Protein AF-A0A6B3C8G7-F1 (afdb_monomer)

Foldseek 3Di:
DDDDDPDDDDPDCVLLVVLLCLCVLVVHPADSVDQSLRSLVSLCVVLVFDHDDPAQADDRGGDPRSVVRSVVSSLVVLVVVVQVDDPPPVSCQVSQCPDPPDHDQPDLQSVQQVLCVQLVHDGDDQDPPRHDDLVSLVSSCVRQPVVLVVDDDDSLRSVCVVCVSVVHDDDPVVD

Secondary structure (DSSP, 8-state):
---S------TTHHHHHHHHHHHHHHT----TTS-HHHHHHHHHHHHT----BTTTEETTEE-HHHHHHHHHHHHHHHHHHHHH--TT-THHHHHHHHSSS----SSHHHHHHHHHHHHTSPPP--BTTTBPPHHHHHHHHHHH-GGGGSS---HHHHHHHHHHHTT-PPPGGG-

Sequence (175 aa):
MYALSRSQDPGTRGPKRALVALAAGLGLDVDLVEVNAVLGERIADELGVRWREGREYVGLQVTLTGMNNLLWGATRNLDRLSRERRLDDQPAAEVLLAFPGFRPARSKQDTVNRMCDLAGVPHDTLGPGGKEHTWTLKDLARRFAPRVLETRLTKPEMAAALCDEFGVPWLASAG

Mean predicted aligned error: 13.9 Å

Radius of gyration: 21.27 Å; Cα contacts (8 Å, |Δi|>4): 153; chains: 1; bounding box: 47×36×51 Å

pLDDT: mean 76.4, std 16.76, range [29.55, 95.31]

Organism: NCBI:txid2706042

Solvent-accessible surface area (backbone atoms only — not comparable to full-atom values): 10675 Å² total; per-residue (Å²): 138,92,87,85,77,98,65,86,84,72,78,87,53,63,64,51,53,50,53,48,50,49,36,60,64,69,67,55,96,64,70,78,86,52,56,46,32,60,38,50,42,53,53,21,58,78,46,74,39,93,74,44,81,83,56,26,20,54,87,64,40,63,32,72,60,25,54,52,48,48,52,50,24,50,52,52,50,48,54,50,47,61,71,73,53,66,95,80,58,67,82,52,54,66,46,32,61,75,40,95,83,53,64,82,60,92,42,76,60,50,41,45,34,52,45,19,56,73,36,71,47,78,73,65,74,62,42,87,93,72,38,77,57,68,58,60,58,49,43,35,27,64,67,78,39,51,72,69,69,79,50,97,62,55,72,69,56,45,52,43,53,50,24,59,77,69,76,40,88,72,59,85,84,78,114

Structure (mmCIF, N/CA/C/O backbone):
data_AF-A0A6B3C8G7-F1
#
_entry.id   AF-A0A6B3C8G7-F1
#
loop_
_atom_site.group_PDB
_atom_site.id
_atom_site.type_symbol
_atom_site.label_atom_id
_atom_site.label_alt_id
_atom_site.label_comp_id
_atom_site.label_asym_id
_atom_site.label_entity_id
_atom_site.label_seq_id
_atom_site.pdbx_PDB_ins_code
_atom_site.Cartn_x
_atom_site.Cartn_y
_atom_site.Cartn_z
_atom_site.occupancy
_atom_site.B_iso_or_equiv
_atom_site.auth_seq_id
_atom_site.auth_comp_id
_atom_site.auth_asym_id
_atom_site.auth_atom_id
_atom_site.pdbx_PDB_model_num
ATOM 1 N N . MET A 1 1 ? 10.821 15.554 15.304 1.00 29.55 1 MET A N 1
ATOM 2 C CA . MET A 1 1 ? 10.488 16.731 14.474 1.00 29.55 1 MET A CA 1
ATOM 3 C C . MET A 1 1 ? 9.098 16.485 13.904 1.00 29.55 1 MET A C 1
ATOM 5 O O . MET A 1 1 ? 8.912 15.512 13.189 1.00 29.55 1 MET A O 1
ATOM 9 N N . TYR A 1 2 ? 8.118 17.248 14.385 1.00 37.38 2 TYR A N 1
ATOM 10 C CA . TYR A 1 2 ? 6.680 17.034 14.200 1.00 37.38 2 TYR A CA 1
ATOM 11 C C . TYR A 1 2 ? 6.188 17.591 12.861 1.00 37.38 2 TYR A C 1
ATOM 13 O O . TYR A 1 2 ? 6.423 18.764 12.591 1.00 37.38 2 TYR A O 1
ATOM 21 N N . ALA A 1 3 ? 5.423 16.808 12.099 1.00 37.19 3 ALA A N 1
ATOM 22 C CA . ALA A 1 3 ? 4.443 17.330 11.146 1.00 37.19 3 ALA A CA 1
ATOM 23 C C . ALA A 1 3 ? 3.462 16.218 10.760 1.00 37.19 3 ALA A C 1
ATOM 25 O O . ALA A 1 3 ? 3.736 15.466 9.838 1.00 37.19 3 ALA A O 1
ATOM 26 N N . LEU A 1 4 ? 2.365 16.091 11.513 1.00 37.03 4 LEU A N 1
ATOM 27 C CA . LEU A 1 4 ? 1.021 15.713 11.056 1.00 37.03 4 LEU A CA 1
ATOM 28 C C . LEU A 1 4 ? 0.094 15.744 12.289 1.00 37.03 4 LEU A C 1
ATOM 30 O O . LEU A 1 4 ? 0.231 14.964 13.225 1.00 37.03 4 LEU A O 1
ATOM 34 N N . SER A 1 5 ? -0.843 16.690 12.266 1.00 40.22 5 SER A N 1
ATOM 35 C CA . SER A 1 5 ? -1.861 17.015 13.277 1.00 40.22 5 SER A CA 1
ATOM 36 C C . SER A 1 5 ? -1.460 18.026 14.370 1.00 40.22 5 SER A C 1
ATOM 38 O O . SER A 1 5 ? -1.059 17.711 15.484 1.00 40.22 5 SER A O 1
ATOM 40 N N . ARG A 1 6 ? -1.704 19.312 14.077 1.00 36.78 6 ARG A N 1
ATOM 41 C CA . ARG A 1 6 ? -2.276 20.205 15.094 1.00 36.78 6 ARG A CA 1
ATOM 42 C C . ARG A 1 6 ? -3.742 19.808 15.259 1.00 36.78 6 ARG A C 1
ATOM 44 O O . ARG A 1 6 ? -4.617 20.364 14.608 1.00 36.78 6 ARG A O 1
ATOM 51 N N . SER A 1 7 ? -3.992 18.801 16.078 1.00 40.88 7 SER A N 1
ATOM 52 C CA . SER A 1 7 ? -5.326 18.465 16.559 1.00 40.88 7 SER A CA 1
ATOM 53 C C . SER A 1 7 ? -5.263 18.598 18.070 1.00 40.88 7 SER A C 1
ATOM 55 O O . SER A 1 7 ? -4.765 17.697 18.737 1.00 40.88 7 SER A O 1
ATOM 57 N N . GLN A 1 8 ? -5.694 19.748 18.599 1.00 39.41 8 GLN A N 1
ATOM 58 C CA . GLN A 1 8 ? -5.957 19.866 20.032 1.00 39.41 8 GLN A CA 1
ATOM 59 C C . GLN A 1 8 ? -6.982 18.798 20.401 1.00 39.41 8 GLN A C 1
ATOM 61 O O . GLN A 1 8 ? -8.016 18.696 19.746 1.00 39.41 8 GLN A O 1
ATOM 66 N N . ASP A 1 9 ? -6.628 17.975 21.380 1.00 51.62 9 ASP A N 1
ATOM 67 C CA . ASP A 1 9 ? -7.362 16.800 21.829 1.00 51.62 9 ASP A CA 1
ATOM 68 C C . ASP A 1 9 ? -8.641 17.194 22.588 1.00 51.62 9 ASP A C 1
ATOM 70 O O . ASP A 1 9 ? -8.553 17.895 23.601 1.00 51.62 9 ASP A O 1
ATOM 74 N N . PRO A 1 10 ? -9.831 16.738 22.149 1.00 39.12 10 PRO A N 1
ATOM 75 C CA . PRO A 1 10 ? -11.020 16.731 22.975 1.00 39.12 10 PRO A CA 1
ATOM 76 C C . PRO A 1 10 ? -11.597 15.307 22.974 1.00 39.12 10 PRO A C 1
ATOM 78 O O . PRO A 1 10 ? -12.425 14.976 22.127 1.00 39.12 10 PRO A O 1
ATOM 81 N N . GLY A 1 11 ? -11.111 14.460 23.884 1.00 41.56 11 GLY A N 1
ATOM 82 C CA . GLY A 1 11 ? -11.775 13.273 24.440 1.00 41.56 11 GLY A CA 1
ATOM 83 C C . GLY A 1 11 ? -12.560 12.355 23.486 1.00 41.56 11 GLY A C 1
ATOM 84 O O . GLY A 1 11 ? -13.594 12.704 22.923 1.00 41.56 11 GLY A O 1
ATOM 85 N N . THR A 1 12 ? -12.166 11.082 23.408 1.00 45.47 12 THR A N 1
ATOM 86 C CA . THR A 1 12 ? -12.954 9.941 22.866 1.00 45.47 12 THR A CA 1
ATOM 87 C C . THR A 1 12 ? -13.396 9.978 21.390 1.00 45.47 12 THR A C 1
ATOM 89 O O . THR A 1 12 ? -13.819 8.947 20.870 1.00 45.47 12 THR A O 1
ATOM 92 N N . ARG A 1 13 ? -13.223 11.084 20.652 1.00 51.44 13 ARG A N 1
ATOM 93 C CA . ARG A 1 13 ? -13.527 11.167 19.204 1.00 51.44 13 ARG A CA 1
ATOM 94 C C . ARG A 1 13 ? -12.424 10.616 18.290 1.00 51.44 13 ARG A C 1
ATOM 96 O O . ARG A 1 13 ? -12.673 10.408 17.104 1.00 51.44 13 ARG A O 1
ATOM 103 N N . GLY A 1 14 ? -11.221 10.377 18.817 1.00 62.72 14 GLY A N 1
ATOM 104 C CA . GLY A 1 14 ? -10.064 9.885 18.055 1.00 62.72 14 GLY A CA 1
ATOM 105 C C . GLY A 1 14 ? -10.291 8.519 17.388 1.00 62.72 14 GLY A C 1
ATOM 106 O O . GLY A 1 14 ? -10.156 8.432 16.168 1.00 62.72 14 GLY A O 1
ATOM 107 N N . PRO A 1 15 ? -10.712 7.478 18.137 1.00 67.62 15 PRO A N 1
ATOM 108 C CA . PRO A 1 15 ? -10.923 6.142 17.578 1.00 67.62 15 PRO A CA 1
ATOM 109 C C . PRO A 1 15 ? -12.015 6.105 16.505 1.00 67.62 15 PRO A C 1
ATOM 111 O O . PRO A 1 15 ? -11.794 5.550 15.435 1.00 67.62 15 PRO A O 1
ATOM 114 N N . LYS A 1 16 ? -13.155 6.778 16.727 1.00 82.81 16 LYS A N 1
ATOM 115 C CA . LYS A 1 16 ? -14.240 6.845 15.734 1.00 82.81 16 LYS A CA 1
ATOM 116 C C . LYS A 1 16 ? -13.767 7.474 14.425 1.00 82.81 16 LYS A C 1
ATOM 118 O O . LYS A 1 16 ? -14.000 6.920 13.356 1.00 82.81 16 LYS A O 1
ATOM 123 N N . ARG A 1 17 ? -13.085 8.623 14.504 1.00 79.94 17 ARG A N 1
ATOM 124 C CA . ARG A 1 17 ? -12.547 9.315 13.321 1.00 79.94 17 ARG A CA 1
ATOM 125 C C . ARG A 1 17 ? -11.522 8.458 12.584 1.00 79.94 17 ARG A C 1
ATOM 127 O O . ARG A 1 17 ? -11.524 8.468 11.361 1.00 79.94 17 ARG A O 1
ATOM 134 N N . ALA A 1 18 ? -10.689 7.714 13.311 1.00 79.50 18 ALA A N 1
ATOM 135 C CA . ALA A 1 18 ? -9.723 6.797 12.717 1.00 79.50 18 ALA A CA 1
ATOM 136 C C . ALA A 1 18 ? -10.408 5.638 11.973 1.00 79.50 18 ALA A C 1
ATOM 138 O O . ALA A 1 18 ? -10.029 5.351 10.843 1.00 79.50 18 ALA A O 1
ATOM 139 N N . LEU A 1 19 ? -11.444 5.024 12.556 1.00 84.56 19 LEU A N 1
ATOM 140 C CA . LEU A 1 19 ? -12.216 3.958 11.903 1.00 84.56 19 LEU A CA 1
ATOM 141 C C . LEU A 1 19 ? -12.939 4.461 10.647 1.00 84.56 19 LEU A C 1
ATOM 143 O O . LEU A 1 19 ? -12.881 3.814 9.607 1.00 84.56 19 LEU A O 1
ATOM 147 N N . VAL A 1 20 ? -13.564 5.642 10.719 1.00 85.12 20 VAL A N 1
ATOM 148 C CA . VAL A 1 20 ? -14.227 6.273 9.565 1.00 85.12 20 VAL A CA 1
ATOM 149 C C . VAL A 1 20 ? -13.223 6.596 8.459 1.00 85.12 20 VAL A C 1
ATOM 151 O O . VAL A 1 20 ? -13.475 6.291 7.298 1.00 85.12 20 VAL A O 1
ATOM 154 N N . ALA A 1 21 ? -12.072 7.179 8.808 1.00 77.56 21 ALA A N 1
ATOM 155 C CA . ALA A 1 21 ? -11.022 7.487 7.841 1.00 77.56 21 ALA A CA 1
ATOM 156 C C . ALA A 1 21 ? -10.447 6.220 7.192 1.00 77.56 21 ALA A C 1
ATOM 158 O O . ALA A 1 21 ? -10.170 6.226 5.997 1.00 77.56 21 ALA A O 1
ATOM 159 N N . LEU A 1 22 ? -10.300 5.136 7.961 1.00 79.12 22 LEU A N 1
ATOM 160 C CA . LEU A 1 22 ? -9.845 3.847 7.449 1.00 79.12 22 LEU A CA 1
ATOM 161 C C . LEU A 1 22 ? -10.847 3.254 6.451 1.00 79.12 22 LEU A C 1
ATOM 163 O O . LEU A 1 22 ? -10.452 2.898 5.346 1.00 79.12 22 LEU A O 1
ATOM 167 N N . ALA A 1 23 ? -12.130 3.188 6.817 1.00 82.38 23 ALA A N 1
ATOM 168 C CA . ALA A 1 23 ? -13.183 2.662 5.949 1.00 82.38 23 ALA A CA 1
ATOM 169 C C . ALA A 1 23 ? -13.306 3.460 4.643 1.00 82.38 23 ALA A C 1
ATOM 171 O O . ALA A 1 23 ? -13.275 2.878 3.561 1.00 82.38 23 ALA A O 1
ATOM 172 N N . ALA A 1 24 ? -13.360 4.793 4.740 1.00 78.38 24 ALA A N 1
ATOM 173 C CA . ALA A 1 24 ? -13.440 5.670 3.575 1.00 78.38 24 ALA A CA 1
ATOM 174 C C . ALA A 1 24 ? -12.183 5.582 2.696 1.00 78.38 24 ALA A C 1
ATOM 176 O O . ALA A 1 24 ? -12.293 5.486 1.477 1.00 78.38 24 ALA A O 1
ATOM 177 N N . GLY A 1 25 ? -10.992 5.570 3.304 1.00 70.06 25 GLY A N 1
ATOM 178 C CA . GLY A 1 25 ? -9.725 5.469 2.579 1.00 70.06 25 GLY A CA 1
ATOM 179 C C . GLY A 1 25 ? -9.551 4.140 1.844 1.00 70.06 25 GLY A C 1
ATOM 180 O O . GLY A 1 25 ? -8.893 4.098 0.814 1.00 70.06 25 GLY A O 1
ATOM 181 N N . LEU A 1 26 ? -10.155 3.059 2.337 1.00 74.25 26 LEU A N 1
ATOM 182 C CA . LEU A 1 26 ? -10.146 1.754 1.673 1.00 74.25 26 LEU A CA 1
ATOM 183 C C . LEU A 1 26 ? -11.347 1.535 0.738 1.00 74.25 26 LEU A C 1
ATOM 185 O O . LEU A 1 26 ? -11.375 0.533 0.028 1.00 74.25 26 LEU A O 1
ATOM 189 N N . GLY A 1 27 ? -12.320 2.453 0.719 1.00 76.94 27 GLY A N 1
ATOM 190 C CA . GLY A 1 27 ? -13.553 2.315 -0.059 1.00 76.94 27 GLY A CA 1
ATOM 191 C C . GLY A 1 27 ? -14.438 1.151 0.398 1.00 76.94 27 GLY A C 1
ATOM 192 O O . GLY A 1 27 ? -15.061 0.511 -0.443 1.00 76.94 27 GLY A O 1
ATOM 193 N N . LEU A 1 28 ? -14.454 0.843 1.701 1.00 82.38 28 LEU A N 1
ATOM 194 C CA . LEU A 1 28 ? -15.269 -0.244 2.259 1.00 82.38 28 LEU A CA 1
ATOM 195 C C . LEU A 1 28 ? -16.746 0.160 2.326 1.00 82.38 28 LEU A C 1
ATOM 197 O O . LEU A 1 28 ? -17.061 1.282 2.730 1.00 82.38 28 LEU A O 1
ATOM 201 N N . ASP A 1 29 ? -17.640 -0.769 1.993 1.00 86.31 29 ASP A N 1
ATOM 202 C CA . ASP A 1 29 ? -19.091 -0.575 2.080 1.00 86.31 29 ASP A CA 1
ATOM 203 C C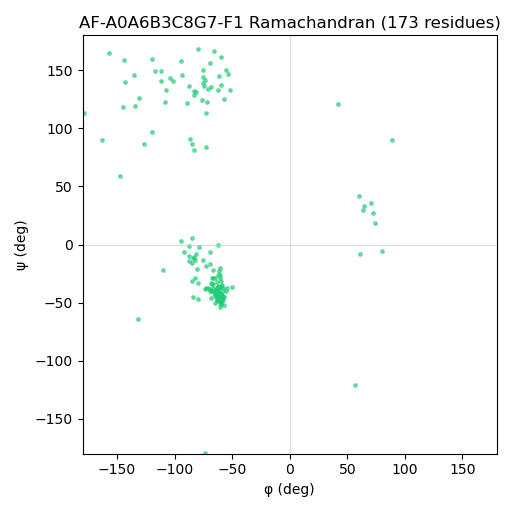 . ASP A 1 29 ? -19.586 -0.840 3.511 1.00 86.31 29 ASP A C 1
ATOM 205 O O . ASP A 1 29 ? -20.014 -1.938 3.862 1.00 86.31 29 ASP A O 1
ATOM 209 N N . VAL A 1 30 ? -19.442 0.159 4.386 1.00 87.56 30 VAL A N 1
ATOM 210 C CA . VAL A 1 30 ? -19.829 0.068 5.803 1.00 87.56 30 VAL A CA 1
ATOM 211 C C . VAL A 1 30 ? -20.587 1.314 6.255 1.00 87.56 30 VAL A C 1
ATOM 213 O O . VAL A 1 30 ? -20.275 2.434 5.844 1.00 87.56 30 VAL A O 1
ATOM 216 N N . ASP A 1 31 ? -21.549 1.143 7.165 1.00 89.00 31 ASP A N 1
ATOM 217 C CA . ASP A 1 31 ? -22.276 2.274 7.744 1.00 89.00 31 ASP A CA 1
ATOM 218 C C . ASP A 1 31 ? -21.394 3.062 8.732 1.00 89.00 31 ASP A C 1
ATOM 220 O O . ASP A 1 31 ? -21.015 2.601 9.814 1.00 89.00 31 ASP A O 1
ATOM 224 N N . LEU A 1 32 ? -21.067 4.299 8.354 1.00 85.62 32 LEU A N 1
ATOM 225 C CA . LEU A 1 32 ? -20.184 5.181 9.108 1.00 85.62 32 LEU A CA 1
ATOM 226 C C . LEU A 1 32 ? -20.846 5.797 10.347 1.00 85.62 32 LEU A C 1
ATOM 228 O O . LEU A 1 32 ? -20.114 6.334 11.189 1.00 85.62 32 LEU A O 1
ATOM 232 N N . VAL A 1 33 ? -22.173 5.729 10.513 1.00 86.69 33 VAL A N 1
ATOM 233 C CA . VAL A 1 33 ? -22.853 6.284 11.702 1.00 86.69 33 VAL A CA 1
ATOM 234 C C . VAL A 1 33 ? -22.844 5.341 12.906 1.00 86.69 33 VAL A C 1
ATOM 236 O O . VAL A 1 33 ? -23.103 5.783 14.024 1.00 86.69 33 VAL A O 1
ATOM 239 N N . GLU A 1 34 ? -22.450 4.084 12.705 1.00 86.69 34 GLU A N 1
ATOM 240 C CA . GLU A 1 34 ? -22.460 3.032 13.726 1.00 86.69 34 GLU A CA 1
ATOM 241 C C . GLU A 1 34 ? -21.589 3.327 14.958 1.00 86.69 34 GLU A C 1
ATOM 243 O O . GLU A 1 34 ? -20.665 4.139 14.938 1.00 86.69 34 GLU A O 1
ATOM 248 N N . VAL A 1 35 ? -21.814 2.634 16.069 1.00 88.44 35 VAL A N 1
ATOM 249 C CA . VAL A 1 35 ? -20.915 2.741 17.236 1.00 88.44 35 VAL A CA 1
ATOM 250 C C . VAL A 1 35 ? -19.545 2.111 16.945 1.00 88.44 35 VAL A C 1
ATOM 252 O O . VAL A 1 35 ? -19.427 1.245 16.084 1.00 88.44 35 VAL A O 1
ATOM 255 N N . ASN A 1 36 ? -18.481 2.521 17.651 1.00 85.50 36 ASN A N 1
ATOM 256 C CA . ASN A 1 36 ? -17.105 2.099 17.318 1.00 85.50 36 ASN A CA 1
ATOM 257 C C . ASN A 1 36 ? -16.918 0.577 17.273 1.00 85.50 36 ASN A C 1
ATOM 259 O O . ASN A 1 36 ? -16.195 0.095 16.409 1.00 85.50 36 ASN A O 1
ATOM 263 N N . ALA A 1 37 ? -17.538 -0.162 18.198 1.00 87.06 37 ALA A N 1
ATOM 264 C CA . ALA A 1 37 ? -17.449 -1.620 18.232 1.00 87.06 37 ALA A CA 1
ATOM 265 C C . ALA A 1 37 ? -18.060 -2.261 16.974 1.00 87.06 37 ALA A C 1
ATOM 267 O O . ALA A 1 37 ? -17.396 -3.077 16.341 1.00 87.06 37 ALA A O 1
ATOM 268 N N . VAL A 1 38 ? -19.260 -1.816 16.581 1.00 91.12 38 VAL A N 1
ATOM 269 C CA . VAL A 1 38 ? -19.976 -2.300 15.389 1.00 91.12 38 VAL A CA 1
ATOM 270 C C . VAL A 1 38 ? -19.254 -1.875 14.112 1.00 91.12 38 VAL A C 1
ATOM 272 O O . VAL A 1 38 ? -19.000 -2.704 13.247 1.00 91.12 38 VAL A O 1
ATOM 275 N N . LEU A 1 39 ? -18.833 -0.610 14.004 1.00 92.38 39 LEU A N 1
ATOM 276 C CA . LEU A 1 39 ? -18.037 -0.157 12.860 1.00 92.38 39 LEU A CA 1
ATOM 277 C C . LEU A 1 39 ? -16.718 -0.943 12.751 1.00 92.38 39 LEU A C 1
ATOM 279 O O . LEU A 1 39 ? -16.320 -1.328 11.658 1.00 92.38 39 LEU A O 1
ATOM 283 N N . GLY A 1 40 ? -16.044 -1.198 13.876 1.00 91.38 40 GLY A N 1
ATOM 284 C CA . GLY A 1 40 ? -14.824 -2.003 13.913 1.00 91.38 40 GLY A CA 1
ATOM 285 C C . GLY A 1 40 ? -15.051 -3.443 13.452 1.00 91.38 40 GLY A C 1
ATOM 286 O O . GLY A 1 40 ? -14.229 -3.965 12.707 1.00 91.38 40 GLY A O 1
ATOM 287 N N . GLU A 1 41 ? -16.175 -4.051 13.830 1.00 94.50 41 GLU A N 1
ATOM 288 C CA . GLU A 1 41 ? -16.576 -5.389 13.384 1.00 94.50 41 GLU A CA 1
ATOM 289 C C . GLU A 1 41 ? -16.816 -5.433 11.873 1.00 94.50 41 GLU A C 1
ATOM 291 O O . GLU A 1 41 ? -16.216 -6.255 11.188 1.00 94.50 41 GLU A O 1
ATOM 296 N N . ARG A 1 42 ? -17.586 -4.484 11.327 1.00 95.31 42 ARG A N 1
ATOM 297 C CA . ARG A 1 42 ? -17.836 -4.400 9.877 1.00 95.31 42 ARG A CA 1
ATOM 298 C C . ARG A 1 42 ? -16.552 -4.227 9.073 1.00 95.31 42 ARG A C 1
ATOM 300 O O . ARG A 1 42 ? -16.357 -4.896 8.066 1.00 95.31 42 ARG A O 1
ATOM 307 N N . ILE A 1 43 ? -15.646 -3.365 9.538 1.00 92.94 43 ILE A N 1
ATOM 308 C CA . ILE A 1 43 ? -14.330 -3.202 8.906 1.00 92.94 43 ILE A CA 1
ATOM 309 C C . ILE A 1 43 ? -13.523 -4.506 9.011 1.00 92.94 43 ILE A C 1
ATOM 311 O O . ILE A 1 43 ? -12.848 -4.885 8.058 1.00 92.94 43 ILE A O 1
ATOM 315 N N . ALA A 1 44 ? -13.563 -5.198 10.152 1.00 93.75 44 ALA A N 1
ATOM 316 C CA . ALA A 1 44 ? -12.843 -6.454 10.334 1.00 93.75 44 ALA A CA 1
ATOM 317 C C . ALA A 1 44 ? -13.339 -7.556 9.384 1.00 93.75 44 ALA A C 1
ATOM 319 O O . ALA A 1 44 ? -12.507 -8.265 8.810 1.00 93.75 44 ALA A O 1
ATOM 320 N N . ASP A 1 45 ? -14.654 -7.649 9.182 1.00 94.69 45 ASP A N 1
ATOM 321 C CA . ASP A 1 45 ? -15.286 -8.582 8.246 1.00 94.69 45 ASP A CA 1
ATOM 322 C C . ASP A 1 45 ? -14.820 -8.327 6.807 1.00 94.69 45 ASP A C 1
ATOM 324 O O . ASP A 1 45 ? -14.301 -9.239 6.160 1.00 94.69 45 ASP A O 1
ATOM 328 N N . GLU A 1 46 ? -14.886 -7.074 6.343 1.00 91.44 46 GLU A N 1
ATOM 329 C CA . GLU A 1 46 ? -14.408 -6.665 5.011 1.00 91.44 46 GLU A CA 1
ATOM 330 C C . GLU A 1 46 ? -12.905 -6.934 4.810 1.00 91.44 46 GLU A C 1
ATOM 332 O O . GLU A 1 46 ? -12.441 -7.317 3.732 1.00 91.44 46 GLU A O 1
ATOM 337 N N . LEU A 1 47 ? -12.103 -6.775 5.866 1.00 87.12 47 LEU A N 1
ATOM 338 C CA . LEU A 1 47 ? -10.665 -7.059 5.837 1.00 87.12 47 LEU A CA 1
ATOM 339 C C . LEU A 1 47 ? -10.334 -8.553 6.013 1.00 87.12 47 LEU A C 1
ATOM 341 O O . LEU A 1 47 ? -9.166 -8.954 5.870 1.00 87.12 47 LEU A O 1
ATOM 345 N N . GLY A 1 48 ? -11.332 -9.384 6.325 1.00 91.12 48 GLY A N 1
ATOM 346 C CA . GLY A 1 48 ? -11.178 -10.804 6.620 1.00 91.12 48 GLY A CA 1
ATOM 347 C C . GLY A 1 48 ? -10.265 -11.057 7.821 1.00 91.12 48 GLY A C 1
ATOM 348 O O . GLY A 1 48 ? -9.394 -11.934 7.755 1.00 91.12 48 GLY A O 1
ATOM 349 N N . VAL A 1 49 ? -10.401 -10.257 8.884 1.00 92.31 49 VAL A N 1
ATOM 350 C CA . VAL A 1 49 ? -9.655 -10.400 10.142 1.00 92.31 49 VAL A CA 1
ATOM 351 C C . VAL A 1 49 ? -10.592 -10.700 11.306 1.00 92.31 49 VAL A C 1
ATOM 353 O O . VAL A 1 49 ? -11.748 -10.307 11.337 1.00 92.31 49 VAL A O 1
ATOM 356 N N . ARG A 1 50 ? -10.090 -11.437 12.296 1.00 93.25 50 ARG A N 1
ATOM 357 C CA . ARG A 1 50 ? -10.893 -11.889 13.439 1.00 93.25 50 ARG A CA 1
ATOM 358 C C . ARG A 1 50 ? -11.299 -10.719 14.341 1.00 93.25 50 ARG A C 1
ATOM 360 O O . ARG A 1 50 ? -10.430 -9.952 14.731 1.00 93.25 50 ARG A O 1
ATOM 367 N N . TRP A 1 51 ? -12.553 -10.672 14.781 1.00 94.94 51 TRP A N 1
ATOM 368 C CA . TRP A 1 51 ? -13.052 -9.655 15.712 1.00 94.94 51 TRP A CA 1
ATOM 369 C C . TRP A 1 51 ? -13.827 -10.297 16.864 1.00 94.94 51 TRP A C 1
ATOM 371 O O . TRP A 1 51 ? -14.697 -11.129 16.616 1.00 94.94 51 TRP A O 1
ATOM 381 N N . ARG A 1 52 ? -13.474 -10.010 18.126 1.00 94.38 52 ARG A N 1
ATOM 382 C CA . ARG A 1 52 ? -14.111 -10.621 19.306 1.00 94.38 52 ARG A CA 1
ATOM 383 C C . ARG A 1 52 ? -14.259 -9.646 20.470 1.00 94.38 52 ARG A C 1
ATOM 385 O O . ARG A 1 52 ? -13.327 -8.908 20.811 1.00 94.38 52 ARG A O 1
ATOM 392 N N . GLU A 1 53 ? -15.405 -9.736 21.140 1.00 92.75 53 GLU A N 1
ATOM 393 C CA . GLU A 1 53 ? -15.630 -9.076 22.425 1.00 92.75 53 GLU A CA 1
ATOM 394 C C . GLU A 1 53 ? -14.644 -9.585 23.485 1.00 92.75 53 GLU A C 1
ATOM 396 O O . GLU A 1 53 ? -14.241 -10.750 23.487 1.00 92.75 53 GLU A O 1
ATOM 401 N N . GLY A 1 54 ? -14.219 -8.698 24.383 1.00 90.19 54 GLY A N 1
ATOM 402 C CA . GLY A 1 54 ? -13.247 -8.994 25.433 1.00 90.19 54 GLY A CA 1
ATOM 403 C C . GLY A 1 54 ? -11.792 -8.989 24.956 1.00 90.19 54 GLY A C 1
ATOM 404 O O . GLY A 1 54 ? -10.888 -9.105 25.783 1.00 90.19 54 GLY A O 1
ATOM 405 N N . ARG A 1 55 ? -11.540 -8.833 23.646 1.00 92.12 55 ARG A N 1
ATOM 406 C CA . ARG A 1 55 ? -10.185 -8.773 23.080 1.00 92.12 55 ARG A CA 1
ATOM 407 C C . ARG A 1 55 ? -10.003 -7.611 22.117 1.00 92.12 55 ARG A C 1
ATOM 409 O O . ARG A 1 55 ? -9.205 -6.719 22.399 1.00 92.12 55 ARG A O 1
ATOM 416 N N . GLU A 1 56 ? -10.721 -7.601 21.000 1.00 90.00 56 GLU A N 1
ATOM 417 C CA . GLU A 1 56 ? -10.639 -6.525 20.008 1.00 90.00 56 GLU A CA 1
ATOM 418 C C . GLU A 1 56 ? -11.506 -5.320 20.401 1.00 90.00 56 GLU A C 1
ATOM 420 O O . GLU A 1 56 ? -11.143 -4.176 20.125 1.00 90.00 56 GLU A O 1
ATOM 425 N N . TYR A 1 57 ? -12.593 -5.554 21.135 1.00 90.12 57 TYR A N 1
ATOM 426 C CA . TYR A 1 57 ? -13.415 -4.503 21.730 1.00 90.12 57 TYR A CA 1
ATOM 427 C C . TYR A 1 57 ? -13.953 -4.917 23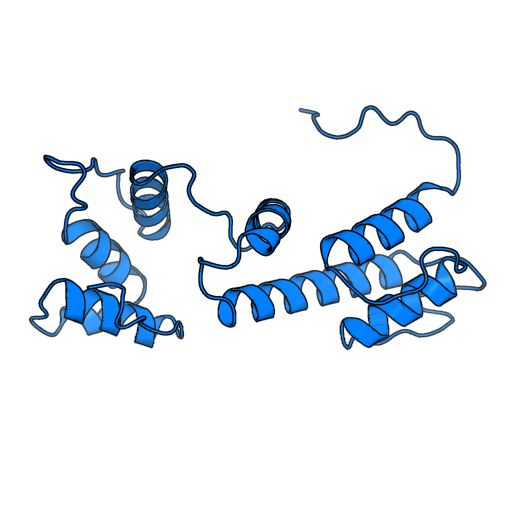.106 1.00 90.12 57 TYR A C 1
ATOM 429 O O . TYR A 1 57 ? -14.015 -6.101 23.430 1.00 90.12 57 TYR A O 1
ATOM 437 N N . VAL A 1 58 ? -14.330 -3.933 23.923 1.00 88.12 58 VAL A N 1
ATOM 438 C CA . VAL A 1 58 ? -15.026 -4.117 25.206 1.00 88.12 58 VAL A CA 1
ATOM 439 C C . VAL A 1 58 ? -16.173 -3.112 25.266 1.00 88.12 58 VAL A C 1
ATOM 441 O O . VAL A 1 58 ? -15.947 -1.899 25.193 1.00 88.12 58 VAL A O 1
ATOM 444 N N . GLY A 1 59 ? -17.411 -3.603 25.364 1.00 89.19 59 GLY A N 1
ATOM 445 C CA . GLY A 1 59 ? -18.601 -2.760 25.252 1.00 89.19 59 GLY A CA 1
ATOM 446 C C . GLY A 1 59 ? -18.617 -2.001 23.923 1.00 89.19 59 GLY A C 1
ATOM 447 O O . GLY A 1 59 ? -18.563 -2.599 22.856 1.00 89.19 59 GLY A O 1
ATOM 448 N N . LEU A 1 60 ? -18.648 -0.668 23.973 1.00 83.44 60 LEU A N 1
ATOM 449 C CA . LEU A 1 60 ? -18.650 0.179 22.771 1.00 83.44 60 LEU A CA 1
ATOM 450 C C . LEU A 1 60 ? -17.254 0.656 22.345 1.00 83.44 60 LEU A C 1
ATOM 452 O O . LEU A 1 60 ? -17.138 1.448 21.409 1.00 83.44 60 LEU A O 1
ATOM 456 N N . GLN A 1 61 ? -16.192 0.238 23.036 1.00 81.56 61 GLN A N 1
ATOM 457 C CA . GLN A 1 61 ? -14.839 0.738 22.811 1.00 81.56 61 GLN A CA 1
ATOM 458 C C . GLN A 1 61 ? -13.958 -0.302 22.128 1.00 81.56 61 GLN A C 1
ATOM 460 O O . GLN A 1 61 ? -13.883 -1.449 22.557 1.00 81.56 61 GLN A O 1
ATOM 465 N N . VAL A 1 62 ? -13.233 0.127 21.096 1.00 82.31 62 VAL A N 1
ATOM 466 C CA . VAL A 1 62 ? -12.207 -0.690 20.441 1.00 82.31 62 VAL A CA 1
ATOM 467 C C . VAL A 1 62 ? -10.919 -0.618 21.256 1.00 82.31 62 VAL A C 1
ATOM 469 O O . VAL A 1 62 ? -10.478 0.468 21.637 1.00 82.31 62 VAL A O 1
ATOM 472 N N . THR A 1 63 ? -10.319 -1.772 21.536 1.00 85.81 63 THR A N 1
ATOM 473 C CA . THR A 1 63 ? -9.054 -1.857 22.272 1.00 85.81 63 THR A CA 1
ATOM 474 C C . THR A 1 63 ? -7.870 -1.555 21.352 1.00 85.81 63 THR A C 1
ATOM 476 O O . THR A 1 63 ? -7.987 -1.566 20.126 1.00 85.81 63 THR A O 1
ATOM 479 N N . LEU A 1 64 ? -6.678 -1.354 21.921 1.00 82.00 64 LEU A N 1
ATOM 480 C CA . LEU A 1 64 ? -5.450 -1.267 21.123 1.00 82.00 64 LEU A CA 1
ATOM 481 C C . LEU A 1 64 ? -5.216 -2.537 20.283 1.00 82.00 64 LEU A C 1
ATOM 483 O O . LEU A 1 64 ? -4.767 -2.446 19.143 1.00 82.00 64 LEU A O 1
ATOM 487 N N . THR A 1 65 ? -5.543 -3.716 20.820 1.00 83.31 65 THR A N 1
ATOM 488 C CA . THR A 1 65 ? -5.464 -4.979 20.074 1.00 83.31 65 THR A CA 1
ATOM 489 C C . THR A 1 65 ? -6.397 -4.963 18.868 1.00 83.31 65 THR A C 1
ATOM 491 O O . THR A 1 65 ? -5.955 -5.320 17.779 1.00 83.31 65 THR A O 1
ATOM 494 N N . GLY A 1 66 ? -7.635 -4.486 19.030 1.00 84.94 66 GLY A N 1
ATOM 495 C CA . GLY A 1 66 ? -8.566 -4.291 17.918 1.00 84.94 66 GLY A CA 1
ATOM 496 C C . GLY A 1 66 ? -8.018 -3.325 16.871 1.00 84.94 66 GLY A C 1
ATOM 497 O O . GLY A 1 66 ? -7.928 -3.679 15.699 1.00 84.94 66 GLY A O 1
ATOM 498 N N . MET A 1 67 ? -7.543 -2.150 17.291 1.00 84.62 67 MET A N 1
ATOM 499 C CA . MET A 1 67 ? -6.951 -1.157 16.383 1.00 84.62 67 MET A CA 1
ATOM 500 C C . MET A 1 67 ? -5.766 -1.724 15.586 1.00 84.62 67 MET A C 1
ATOM 502 O O . MET A 1 67 ? -5.698 -1.549 14.371 1.00 84.62 67 MET A O 1
ATOM 506 N N . ASN A 1 68 ? -4.853 -2.443 16.243 1.00 79.12 68 ASN A N 1
ATOM 507 C CA . ASN A 1 68 ? -3.701 -3.058 15.580 1.00 79.12 68 ASN A CA 1
ATOM 508 C C . ASN A 1 68 ? -4.109 -4.187 14.628 1.00 79.12 68 ASN A C 1
ATOM 510 O O . ASN A 1 68 ? -3.482 -4.369 13.587 1.00 79.12 68 ASN A O 1
ATOM 514 N N . ASN A 1 69 ? -5.159 -4.933 14.961 1.00 88.62 69 ASN A N 1
ATOM 515 C CA . ASN A 1 69 ? -5.667 -5.993 14.104 1.00 88.62 69 ASN A CA 1
ATOM 516 C C . ASN A 1 69 ? -6.323 -5.432 12.828 1.00 88.62 69 ASN A C 1
ATOM 518 O O . ASN A 1 69 ? -6.067 -5.945 11.740 1.00 88.62 69 ASN A O 1
ATOM 522 N N . LEU A 1 70 ? -7.076 -4.328 12.936 1.00 86.75 70 LEU A N 1
ATOM 523 C CA . LEU A 1 70 ? -7.592 -3.598 11.770 1.00 86.75 70 LEU A CA 1
ATOM 524 C C . LEU A 1 70 ? -6.460 -3.015 10.922 1.00 86.75 70 LEU A C 1
ATOM 526 O O . LEU A 1 70 ? -6.482 -3.144 9.702 1.00 86.75 70 LEU A O 1
ATOM 530 N N . LEU A 1 71 ? -5.440 -2.424 11.552 1.00 80.81 71 LEU A N 1
ATOM 531 C CA . LEU A 1 71 ? -4.267 -1.901 10.847 1.00 80.81 71 LEU A CA 1
ATOM 532 C C . LEU A 1 71 ? -3.527 -3.003 10.074 1.00 80.81 71 LEU A C 1
ATOM 534 O O . LEU A 1 71 ? -3.138 -2.807 8.920 1.00 80.81 71 LEU A O 1
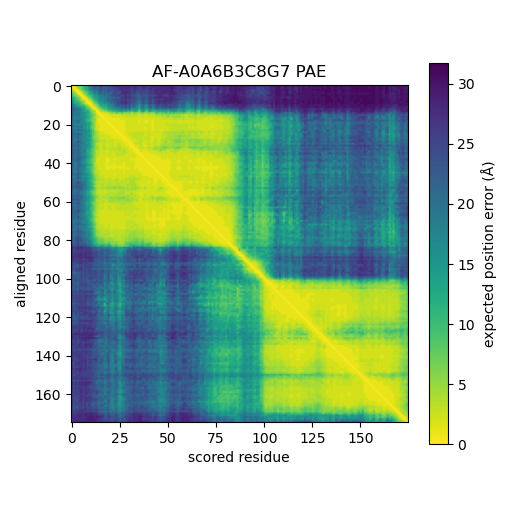ATOM 538 N N . TRP A 1 72 ? -3.348 -4.171 10.693 1.00 79.12 72 TRP A N 1
ATOM 539 C CA . TRP A 1 72 ? -2.751 -5.334 10.043 1.00 79.12 72 TRP A CA 1
ATOM 540 C C . TRP A 1 72 ? -3.598 -5.816 8.856 1.00 79.12 72 TRP A C 1
ATOM 542 O O . TRP A 1 72 ? -3.066 -5.984 7.757 1.00 79.12 72 TRP A O 1
ATOM 552 N N . GLY A 1 73 ? -4.914 -5.959 9.046 1.00 82.38 73 GLY A N 1
ATOM 553 C CA . GLY A 1 73 ? -5.851 -6.333 7.984 1.00 82.38 73 GLY A CA 1
ATOM 554 C C . GLY A 1 73 ? -5.831 -5.361 6.807 1.00 82.38 73 GLY A C 1
ATOM 555 O O . GLY A 1 73 ? -5.736 -5.789 5.658 1.00 82.38 73 GLY A O 1
ATOM 556 N N . ALA A 1 74 ? -5.828 -4.059 7.092 1.00 81.38 74 ALA A N 1
ATOM 557 C CA . ALA A 1 74 ? -5.760 -2.996 6.096 1.00 81.38 74 ALA A CA 1
ATOM 558 C C . ALA A 1 74 ? -4.446 -3.034 5.308 1.00 81.38 74 ALA A C 1
ATOM 560 O O . ALA A 1 74 ? -4.453 -2.950 4.083 1.00 81.38 74 ALA A O 1
ATOM 561 N N . THR A 1 75 ? -3.319 -3.239 5.996 1.00 75.19 75 THR A N 1
ATOM 562 C CA . THR A 1 75 ? -2.001 -3.368 5.356 1.00 75.19 75 THR A CA 1
ATOM 563 C C . THR A 1 75 ? -1.960 -4.572 4.417 1.00 75.19 75 THR A C 1
ATOM 565 O O . THR A 1 75 ? -1.506 -4.449 3.283 1.00 75.19 75 THR A O 1
ATOM 568 N N . ARG A 1 76 ? -2.487 -5.725 4.852 1.00 80.81 76 ARG A N 1
ATOM 569 C CA . ARG A 1 76 ? -2.597 -6.926 4.011 1.00 80.81 76 ARG A CA 1
ATOM 570 C C . ARG A 1 76 ? -3.515 -6.699 2.811 1.00 80.81 76 ARG A C 1
ATOM 572 O O . ARG A 1 76 ? -3.194 -7.131 1.709 1.00 80.81 76 ARG A O 1
ATOM 579 N N . ASN A 1 77 ? -4.662 -6.054 3.022 1.00 78.38 77 ASN A N 1
ATOM 580 C CA . ASN A 1 77 ? -5.614 -5.758 1.956 1.00 78.38 77 ASN A CA 1
ATOM 581 C C . ASN A 1 77 ? -4.980 -4.854 0.891 1.00 78.38 77 ASN A C 1
ATOM 583 O O . ASN A 1 77 ? -5.119 -5.137 -0.294 1.00 78.38 77 ASN A O 1
ATOM 587 N N . LEU A 1 78 ? -4.211 -3.845 1.297 1.00 72.38 78 LEU A N 1
ATOM 588 C CA . LEU A 1 78 ? -3.518 -2.960 0.365 1.00 72.38 78 LEU A CA 1
ATOM 589 C C . LEU A 1 78 ? -2.328 -3.602 -0.332 1.00 72.38 78 LEU A C 1
ATOM 591 O O . LEU A 1 78 ? -2.141 -3.358 -1.518 1.00 72.38 78 LEU A O 1
ATOM 595 N N . ASP A 1 79 ? -1.563 -4.446 0.358 1.00 70.00 79 ASP A N 1
ATOM 596 C CA . ASP A 1 79 ? -0.539 -5.271 -0.287 1.00 70.00 79 ASP A CA 1
ATOM 597 C C . ASP A 1 79 ? -1.177 -6.154 -1.372 1.00 70.00 79 ASP A C 1
ATOM 599 O O . ASP A 1 79 ? -0.750 -6.123 -2.525 1.00 70.00 79 ASP A O 1
ATOM 603 N N . ARG A 1 80 ? -2.286 -6.835 -1.062 1.00 72.00 80 ARG A N 1
ATOM 604 C CA . ARG A 1 80 ? -3.063 -7.601 -2.047 1.00 72.00 80 ARG A CA 1
ATOM 605 C C . ARG A 1 80 ? -3.538 -6.728 -3.216 1.00 72.00 80 ARG A C 1
ATOM 607 O O . ARG A 1 80 ? -3.276 -7.070 -4.364 1.00 72.00 80 ARG A O 1
ATOM 614 N N . LEU A 1 81 ? -4.185 -5.593 -2.943 1.00 67.06 81 LEU A N 1
ATOM 615 C CA . LEU A 1 81 ? -4.662 -4.672 -3.982 1.00 67.06 81 LEU A CA 1
ATOM 616 C C . LEU A 1 81 ? -3.519 -4.138 -4.853 1.00 67.06 81 LEU A C 1
ATOM 618 O O . LEU A 1 81 ? -3.707 -3.984 -6.054 1.00 67.06 81 LEU A O 1
ATOM 622 N N . SER A 1 82 ? -2.340 -3.885 -4.280 1.00 63.47 82 SER A N 1
ATOM 623 C CA . SER A 1 82 ? -1.162 -3.435 -5.031 1.00 63.47 82 SER A CA 1
ATOM 624 C C . SER A 1 82 ? -0.609 -4.496 -5.983 1.00 63.47 82 SER A C 1
ATOM 626 O O . SER A 1 82 ? -0.057 -4.145 -7.020 1.00 63.47 82 SER A O 1
ATOM 628 N N . ARG A 1 83 ? -0.793 -5.785 -5.668 1.00 61.81 83 ARG A N 1
ATOM 629 C CA . ARG A 1 83 ? -0.422 -6.908 -6.546 1.00 61.81 83 ARG A CA 1
ATOM 630 C C . ARG A 1 83 ? -1.448 -7.145 -7.651 1.00 61.81 83 ARG A C 1
ATOM 632 O O . ARG A 1 83 ? -1.089 -7.575 -8.741 1.00 61.81 83 ARG A O 1
ATOM 639 N N . GLU A 1 84 ? -2.723 -6.896 -7.362 1.00 61.03 84 GLU A N 1
ATOM 640 C CA . GLU A 1 84 ? -3.832 -7.125 -8.294 1.00 61.03 84 GLU A CA 1
ATOM 641 C C . GLU A 1 84 ? -4.075 -5.950 -9.255 1.00 61.03 84 GLU A C 1
ATOM 643 O O . GLU A 1 84 ? -4.525 -6.166 -10.382 1.00 61.03 84 GLU A O 1
ATOM 648 N N . ARG A 1 85 ? -3.803 -4.704 -8.840 1.00 56.50 85 ARG A N 1
ATOM 649 C CA . ARG A 1 85 ? -4.092 -3.513 -9.653 1.00 56.50 85 ARG A CA 1
ATOM 650 C C . ARG A 1 85 ? -2.957 -3.145 -10.604 1.00 56.50 85 ARG A C 1
ATOM 652 O O . ARG A 1 85 ? -1.789 -3.070 -10.236 1.00 56.50 85 ARG A O 1
ATOM 659 N N . ARG A 1 86 ? -3.352 -2.808 -11.833 1.00 53.84 86 ARG A N 1
ATOM 660 C CA . ARG A 1 86 ? -2.522 -2.101 -12.818 1.00 53.84 86 ARG A CA 1
ATOM 661 C C . ARG A 1 86 ? -2.430 -0.624 -12.418 1.00 53.84 86 ARG A C 1
ATOM 663 O O . ARG A 1 86 ? -3.371 -0.090 -11.836 1.00 53.84 86 ARG A O 1
ATOM 670 N N . LEU A 1 87 ? -1.322 0.045 -12.743 1.00 51.41 87 LEU A N 1
ATOM 671 C CA . LEU A 1 87 ? -1.049 1.454 -12.389 1.00 51.41 87 LEU A CA 1
ATOM 672 C C . LEU A 1 87 ? -2.041 2.478 -12.992 1.00 51.41 87 LEU A C 1
ATOM 674 O O . LEU A 1 87 ? -1.908 3.673 -12.736 1.00 51.41 87 LEU A O 1
ATOM 678 N N . ASP A 1 88 ? -3.030 2.020 -13.760 1.00 49.62 88 ASP A N 1
ATOM 679 C CA . ASP A 1 88 ? -3.954 2.852 -14.533 1.00 49.62 88 ASP A CA 1
ATOM 680 C C . ASP A 1 88 ? -5.199 3.300 -13.727 1.00 49.62 88 ASP A C 1
ATOM 682 O O . ASP A 1 88 ? -5.886 4.240 -14.125 1.00 49.62 88 ASP A O 1
ATOM 686 N N . ASP A 1 89 ? -5.472 2.696 -12.560 1.00 54.88 89 ASP A N 1
ATOM 687 C CA . ASP A 1 89 ? -6.614 3.054 -11.700 1.00 54.88 89 ASP A CA 1
ATOM 688 C C . ASP A 1 89 ? -6.272 4.213 -10.733 1.00 54.88 89 ASP A C 1
ATOM 690 O O . ASP A 1 89 ? -5.827 4.017 -9.597 1.00 54.88 89 ASP A O 1
ATOM 694 N N . GLN A 1 90 ? -6.521 5.451 -11.177 1.00 48.72 90 GLN A N 1
ATOM 695 C CA . GLN A 1 90 ? -6.239 6.706 -10.451 1.00 48.72 90 GLN A CA 1
ATOM 696 C C . GLN A 1 90 ? -6.734 6.815 -8.986 1.00 48.72 90 GLN A C 1
ATOM 698 O O . GLN A 1 90 ? -5.986 7.376 -8.181 1.00 48.72 90 GLN A O 1
ATOM 703 N N . PRO A 1 91 ? -7.905 6.292 -8.561 1.00 49.34 91 PRO A N 1
ATOM 704 C CA . PRO A 1 91 ? -8.371 6.457 -7.175 1.00 49.34 91 PRO A CA 1
ATOM 705 C C . PRO A 1 91 ? -7.498 5.730 -6.138 1.00 49.34 91 PRO A C 1
ATOM 707 O O . PRO A 1 91 ? -7.485 6.087 -4.963 1.00 49.34 91 PRO A O 1
ATOM 710 N N . ALA A 1 92 ? -6.735 4.715 -6.560 1.00 47.28 92 ALA A N 1
ATOM 711 C CA . ALA A 1 92 ? -5.854 3.944 -5.686 1.00 47.28 92 ALA A CA 1
ATOM 712 C C . ALA A 1 92 ? -4.515 4.648 -5.410 1.00 47.28 92 ALA A C 1
ATOM 714 O O . ALA A 1 92 ? -3.861 4.345 -4.414 1.00 47.28 92 ALA A O 1
ATOM 715 N N . ALA A 1 93 ? -4.101 5.592 -6.263 1.00 50.38 93 ALA A N 1
ATOM 716 C CA . ALA A 1 93 ? -2.827 6.289 -6.115 1.00 50.38 93 ALA A CA 1
ATOM 717 C C . ALA A 1 93 ? -2.778 7.128 -4.825 1.00 50.38 93 ALA A C 1
ATOM 719 O O . ALA A 1 93 ? -1.762 7.114 -4.134 1.00 50.38 93 ALA A O 1
ATOM 720 N N . GLU A 1 94 ? -3.879 7.791 -4.451 1.00 49.75 94 GLU A N 1
ATOM 721 C CA . GLU A 1 94 ? -3.972 8.549 -3.192 1.00 49.75 94 GLU A CA 1
ATOM 722 C C . GLU A 1 94 ? -3.917 7.647 -1.950 1.00 49.75 94 GLU A C 1
ATOM 724 O O . GLU A 1 94 ? -3.259 7.984 -0.965 1.00 49.75 94 GLU A O 1
ATOM 729 N N . VAL A 1 95 ? -4.533 6.464 -2.011 1.00 47.62 95 VAL A N 1
ATOM 730 C CA . VAL A 1 95 ? -4.553 5.489 -0.907 1.00 47.62 95 VAL A CA 1
ATOM 731 C C . VAL A 1 95 ? -3.190 4.802 -0.746 1.00 47.62 95 VAL A C 1
ATOM 733 O O . VAL A 1 95 ? -2.708 4.619 0.373 1.00 47.62 95 VAL A O 1
ATOM 736 N N . LEU A 1 96 ? -2.515 4.492 -1.858 1.00 49.53 96 LEU A N 1
ATOM 737 C CA . LEU A 1 96 ? -1.161 3.927 -1.868 1.00 49.53 96 LEU A CA 1
ATOM 738 C C . LE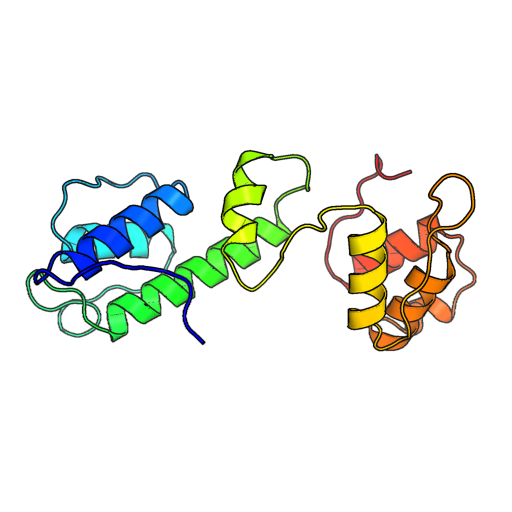U A 1 96 ? -0.110 4.937 -1.375 1.00 49.53 96 LEU A C 1
ATOM 740 O O . LEU A 1 96 ? 0.825 4.552 -0.678 1.00 49.53 96 LEU A O 1
ATOM 744 N N . LEU A 1 97 ? -0.288 6.241 -1.630 1.00 47.66 97 LEU A N 1
ATOM 745 C CA . LEU A 1 97 ? 0.578 7.293 -1.074 1.00 47.66 97 LEU A CA 1
ATOM 746 C C . LEU A 1 97 ? 0.572 7.327 0.468 1.00 47.66 97 LEU A C 1
ATOM 748 O O . LEU A 1 97 ? 1.582 7.710 1.069 1.00 47.66 97 LEU A O 1
ATOM 752 N N . ALA A 1 98 ? -0.529 6.912 1.105 1.00 43.97 98 ALA A N 1
ATOM 753 C CA . ALA A 1 98 ? -0.688 6.893 2.559 1.00 43.97 98 ALA A CA 1
ATOM 754 C C . ALA A 1 98 ? -0.122 5.629 3.238 1.00 43.97 98 ALA A C 1
ATOM 756 O O . ALA A 1 98 ? 0.100 5.648 4.451 1.00 43.97 98 ALA A O 1
ATOM 757 N N . PHE A 1 99 ? 0.160 4.555 2.487 1.00 43.16 99 PHE A N 1
ATOM 758 C CA . PHE A 1 99 ? 0.680 3.302 3.041 1.00 43.16 99 PHE A CA 1
ATOM 759 C C . PHE A 1 99 ? 2.196 3.139 2.829 1.00 43.16 99 PHE A C 1
ATOM 761 O O . PHE A 1 99 ? 2.730 3.486 1.777 1.00 43.16 99 PHE A O 1
ATOM 768 N N . PRO A 1 100 ? 2.938 2.599 3.815 1.00 48.88 100 PRO A N 1
ATOM 769 C CA . PRO A 1 100 ? 4.394 2.476 3.725 1.00 48.88 100 PRO A CA 1
ATOM 770 C C . PRO A 1 100 ? 4.902 1.448 2.693 1.00 48.88 100 PRO A C 1
ATOM 772 O O . PRO A 1 100 ? 6.109 1.388 2.481 1.00 48.88 100 PRO A O 1
ATOM 775 N N . GLY A 1 101 ? 4.026 0.654 2.061 1.00 55.06 101 GLY A N 1
ATOM 776 C CA . GLY A 1 101 ? 4.412 -0.456 1.176 1.00 55.06 101 GLY A CA 1
ATOM 777 C C . GLY A 1 101 ? 4.818 -0.057 -0.250 1.00 55.06 101 GLY A C 1
ATOM 778 O O . GLY A 1 101 ? 5.855 -0.501 -0.729 1.00 55.06 101 GLY A O 1
ATOM 779 N N . PHE A 1 102 ? 4.050 0.805 -0.927 1.00 61.12 102 PHE A N 1
ATOM 780 C CA . PHE A 1 102 ? 4.352 1.260 -2.29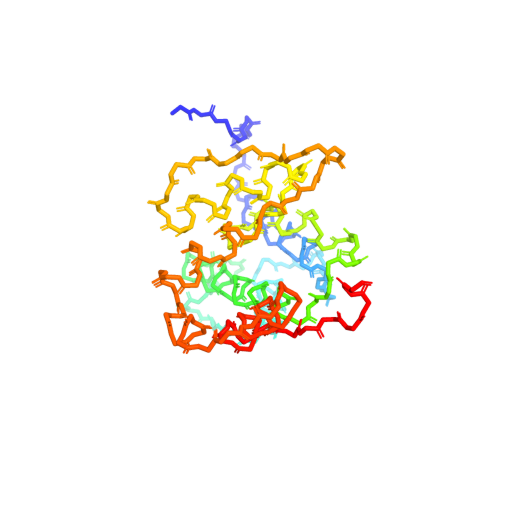1 1.00 61.12 102 PHE A CA 1
ATOM 781 C C . PHE A 1 102 ? 3.934 2.716 -2.479 1.00 61.12 102 PHE A C 1
ATOM 783 O O . PHE A 1 102 ? 2.757 3.051 -2.401 1.00 61.12 102 PHE A O 1
ATOM 790 N N . ARG A 1 103 ? 4.904 3.585 -2.771 1.00 63.88 103 ARG A N 1
ATOM 791 C CA . ARG A 1 103 ? 4.651 4.982 -3.136 1.00 63.88 103 ARG A CA 1
ATOM 792 C C . ARG A 1 103 ? 4.936 5.146 -4.624 1.00 63.88 103 ARG A C 1
ATOM 794 O O . ARG A 1 103 ? 6.083 4.916 -5.012 1.00 63.88 103 ARG A O 1
ATOM 801 N N . PRO A 1 104 ? 3.979 5.601 -5.448 1.00 65.62 104 PRO A N 1
ATOM 802 C CA . PRO A 1 104 ? 4.267 5.959 -6.830 1.00 65.62 104 PRO A CA 1
ATOM 803 C C . PRO A 1 104 ? 5.421 6.967 -6.922 1.00 65.62 104 PRO A C 1
ATOM 805 O O . PRO A 1 104 ? 5.636 7.801 -6.028 1.00 65.62 104 PRO A O 1
ATOM 808 N N . ALA A 1 105 ? 6.211 6.865 -7.986 1.00 74.25 105 ALA A N 1
ATOM 809 C CA . ALA A 1 105 ? 7.222 7.863 -8.295 1.00 74.25 105 ALA A CA 1
ATOM 810 C C . ALA A 1 105 ? 6.554 9.134 -8.836 1.00 74.25 105 ALA A C 1
ATOM 812 O O . ALA A 1 105 ? 5.587 9.068 -9.591 1.00 74.25 105 ALA A O 1
ATOM 813 N N . ARG A 1 106 ? 7.071 10.303 -8.453 1.00 77.94 106 ARG A N 1
ATOM 814 C CA . ARG A 1 106 ? 6.529 11.614 -8.853 1.00 77.94 106 ARG A CA 1
ATOM 815 C C . ARG A 1 106 ? 7.036 12.081 -10.216 1.00 77.94 106 ARG A C 1
ATOM 817 O O . ARG A 1 106 ? 6.547 13.065 -10.756 1.00 77.94 106 ARG A O 1
ATOM 824 N N . SER A 1 107 ? 8.048 11.408 -10.748 1.00 80.75 107 SER A N 1
ATOM 825 C CA . SER A 1 107 ? 8.608 11.645 -12.072 1.00 80.75 107 SER A CA 1
ATOM 826 C C . SER A 1 107 ? 9.328 10.391 -12.554 1.00 80.75 107 SER A C 1
ATOM 828 O O . SER A 1 107 ? 9.676 9.515 -11.763 1.00 80.75 107 SER A O 1
ATOM 830 N N . LYS A 1 108 ? 9.620 10.330 -13.854 1.00 83.12 108 LYS A N 1
ATOM 831 C CA . LYS A 1 108 ? 10.409 9.235 -14.428 1.00 83.12 108 LYS A CA 1
ATOM 832 C C . LYS A 1 108 ? 11.806 9.125 -13.798 1.00 83.12 108 LYS A C 1
ATOM 834 O O . LYS A 1 108 ? 12.306 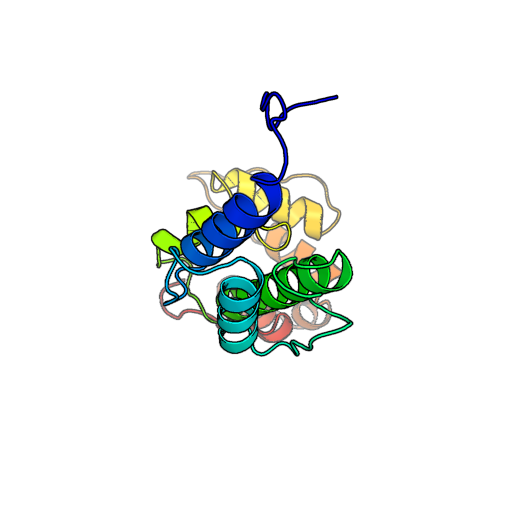8.025 -13.595 1.00 83.12 108 LYS A O 1
ATOM 839 N N . GLN A 1 109 ? 12.409 10.259 -13.436 1.00 89.88 109 GLN A N 1
ATOM 840 C CA . GLN A 1 109 ? 13.697 10.291 -12.741 1.00 89.88 109 GLN A CA 1
ATOM 841 C C . GLN A 1 109 ? 13.578 9.800 -11.289 1.00 89.88 109 GLN A C 1
ATOM 843 O O . GLN A 1 109 ? 14.452 9.085 -10.815 1.00 89.88 109 GLN A O 1
ATOM 848 N N . ASP A 1 110 ? 12.484 10.128 -10.594 1.00 84.00 110 ASP A N 1
ATOM 849 C CA . ASP A 1 110 ? 12.198 9.606 -9.250 1.00 84.00 110 ASP A CA 1
ATOM 850 C C . ASP A 1 110 ? 12.044 8.073 -9.275 1.00 84.00 110 ASP A C 1
ATOM 852 O O . ASP A 1 110 ? 12.530 7.396 -8.374 1.00 84.00 110 ASP A O 1
ATOM 856 N N . THR A 1 111 ? 11.472 7.500 -10.344 1.00 87.56 111 THR A N 1
ATOM 857 C CA . THR A 1 111 ? 11.453 6.039 -10.549 1.00 87.56 111 THR A CA 1
ATOM 858 C C . THR A 1 111 ? 12.867 5.468 -10.628 1.00 87.56 111 THR A C 1
ATOM 860 O O . THR A 1 111 ? 13.184 4.538 -9.891 1.00 87.56 111 THR A O 1
ATOM 863 N N . VAL A 1 112 ? 13.729 6.035 -11.483 1.00 89.12 112 VAL A N 1
ATOM 864 C CA . V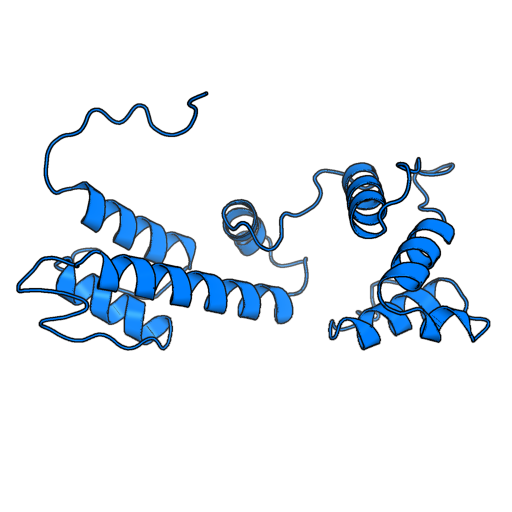AL A 1 112 ? 15.117 5.569 -11.657 1.00 89.12 112 VAL A CA 1
ATOM 865 C C . VAL A 1 112 ? 15.899 5.659 -10.347 1.00 89.12 112 VAL A C 1
ATOM 867 O O . VAL A 1 112 ? 16.536 4.683 -9.962 1.00 89.12 112 VAL A O 1
ATOM 870 N N . ASN A 1 113 ? 15.787 6.770 -9.616 1.00 86.88 113 ASN A N 1
ATOM 871 C CA . ASN A 1 113 ? 16.469 6.944 -8.331 1.00 86.88 113 ASN A CA 1
ATOM 872 C C . ASN A 1 113 ? 16.056 5.866 -7.323 1.00 86.88 113 ASN A C 1
ATOM 874 O O . ASN A 1 113 ? 16.911 5.230 -6.715 1.00 86.88 113 ASN A O 1
ATOM 878 N N . ARG A 1 114 ? 14.751 5.596 -7.203 1.00 85.62 114 ARG A N 1
ATOM 879 C CA . ARG A 1 114 ? 14.238 4.562 -6.292 1.00 85.62 114 ARG A CA 1
ATOM 880 C C . ARG A 1 114 ? 14.655 3.152 -6.714 1.00 85.62 114 ARG A C 1
ATOM 882 O O . ARG A 1 114 ? 14.897 2.311 -5.856 1.00 85.62 114 ARG A O 1
ATOM 889 N N . MET A 1 115 ? 14.769 2.881 -8.016 1.00 85.50 115 MET A N 1
ATOM 890 C CA . MET A 1 115 ? 15.316 1.614 -8.519 1.00 85.50 115 MET A CA 1
ATOM 891 C C . MET A 1 115 ? 16.804 1.466 -8.168 1.00 85.50 115 MET A C 1
ATOM 893 O O . MET A 1 115 ? 17.216 0.389 -7.741 1.00 85.50 115 MET A O 1
ATOM 897 N N . CYS A 1 116 ? 17.594 2.538 -8.281 1.00 86.19 116 CYS A N 1
ATOM 898 C CA . CYS A 1 116 ? 18.990 2.560 -7.836 1.00 86.19 116 CYS A CA 1
ATOM 899 C C . CYS A 1 116 ? 19.109 2.335 -6.319 1.00 86.19 116 CYS A C 1
ATOM 901 O O . CYS A 1 116 ? 19.918 1.510 -5.896 1.00 86.19 116 CYS A O 1
ATOM 903 N N . ASP A 1 117 ? 18.260 2.985 -5.513 1.00 86.00 117 ASP A N 1
ATOM 904 C CA . ASP A 1 117 ? 18.200 2.780 -4.058 1.00 86.00 117 ASP A CA 1
ATOM 905 C C . ASP A 1 117 ? 17.894 1.316 -3.711 1.00 86.00 117 ASP A C 1
ATOM 907 O O . ASP A 1 117 ? 18.576 0.717 -2.878 1.00 86.00 117 ASP A O 1
ATOM 911 N N . LEU A 1 118 ? 16.909 0.709 -4.388 1.00 81.44 118 LEU A N 1
ATOM 912 C CA . LEU A 1 118 ? 16.567 -0.707 -4.223 1.00 81.44 118 LEU A CA 1
ATOM 913 C C . LEU A 1 118 ? 17.738 -1.620 -4.590 1.00 81.44 118 LEU A C 1
ATOM 915 O O . LEU A 1 118 ? 18.032 -2.555 -3.848 1.00 81.44 118 LEU A O 1
ATOM 919 N N . ALA A 1 119 ? 18.420 -1.349 -5.704 1.00 86.50 119 ALA A N 1
ATOM 920 C CA . ALA A 1 119 ? 19.605 -2.092 -6.127 1.00 86.50 119 ALA A CA 1
ATOM 921 C C . ALA A 1 119 ? 20.831 -1.844 -5.220 1.00 86.50 119 ALA A C 1
ATOM 923 O O . ALA A 1 119 ? 21.765 -2.648 -5.210 1.00 86.50 119 ALA A O 1
ATOM 924 N N . GLY A 1 120 ? 20.824 -0.782 -4.409 1.00 85.81 120 GLY A N 1
ATOM 925 C CA . GLY A 1 120 ? 21.957 -0.377 -3.580 1.00 85.81 120 GLY A CA 1
ATOM 926 C C . GLY A 1 120 ? 23.124 0.177 -4.400 1.00 85.81 120 GLY A C 1
ATOM 927 O O . GLY A 1 120 ? 24.278 -0.075 -4.057 1.00 85.81 120 GLY A O 1
ATOM 928 N N . VAL A 1 121 ? 22.829 0.892 -5.490 1.00 89.62 121 VAL A N 1
ATOM 929 C CA . VAL A 1 121 ? 23.814 1.509 -6.397 1.00 89.62 121 VAL A CA 1
ATOM 930 C C . VAL A 1 121 ? 23.635 3.033 -6.444 1.00 89.62 121 VAL A C 1
ATOM 932 O O . VAL A 1 121 ? 22.561 3.530 -6.096 1.00 89.62 121 VAL A O 1
ATOM 935 N N . PRO A 1 122 ? 24.653 3.806 -6.873 1.00 93.31 122 PRO A N 1
ATOM 936 C CA . PRO A 1 122 ? 24.504 5.245 -7.074 1.00 93.31 122 PRO A CA 1
ATOM 937 C C . PRO A 1 122 ? 23.357 5.591 -8.030 1.00 93.31 122 PRO A C 1
ATOM 939 O O . PRO A 1 122 ? 23.047 4.829 -8.947 1.00 93.31 122 PRO A O 1
ATOM 942 N N . HIS A 1 123 ? 22.742 6.758 -7.823 1.00 90.06 123 HIS A N 1
ATOM 943 C CA . HIS A 1 123 ? 21.654 7.235 -8.677 1.00 90.06 123 HIS A CA 1
ATOM 944 C C . HIS A 1 123 ? 22.135 7.446 -10.109 1.00 90.06 123 HIS A C 1
ATOM 946 O O . HIS A 1 123 ? 23.164 8.079 -10.346 1.00 90.06 123 HIS A O 1
ATOM 952 N N . ASP A 1 124 ? 21.349 6.937 -11.050 1.00 89.12 124 ASP A N 1
ATOM 953 C CA . ASP A 1 124 ? 21.548 7.160 -12.473 1.00 89.12 124 ASP A CA 1
ATOM 954 C C . ASP A 1 124 ? 20.708 8.342 -12.972 1.00 89.12 124 ASP A C 1
ATOM 956 O O . ASP A 1 124 ? 19.684 8.702 -12.393 1.00 89.12 124 ASP A O 1
ATOM 960 N N . THR A 1 125 ? 21.118 8.933 -14.086 1.00 90.00 125 THR A N 1
ATOM 961 C CA . THR A 1 125 ? 20.377 9.988 -14.783 1.00 90.00 125 THR A CA 1
ATOM 962 C C . THR A 1 125 ? 19.709 9.432 -16.029 1.00 90.00 125 THR A C 1
ATOM 964 O O . THR A 1 125 ? 20.285 8.603 -16.726 1.00 90.00 125 THR A O 1
ATOM 967 N N . LEU A 1 126 ? 18.506 9.908 -16.352 1.00 86.69 126 LEU A N 1
ATOM 968 C CA . LEU A 1 126 ? 17.889 9.593 -17.639 1.00 86.69 126 LEU A CA 1
ATOM 969 C C . LEU A 1 126 ? 18.773 10.083 -18.798 1.00 86.69 126 LEU A C 1
ATOM 971 O O . LEU A 1 126 ? 19.273 11.208 -18.786 1.00 86.69 126 LEU A O 1
ATOM 975 N N . GLY A 1 127 ? 18.918 9.251 -19.825 1.00 84.31 127 GLY A N 1
ATOM 976 C CA . GLY A 1 127 ? 19.609 9.591 -21.062 1.00 84.31 127 GLY A CA 1
ATOM 977 C C . GLY A 1 127 ? 18.807 10.541 -21.968 1.00 84.31 127 GLY A C 1
ATOM 978 O O . GLY A 1 127 ? 17.674 10.931 -21.651 1.00 84.31 127 GLY A O 1
ATOM 979 N N . PRO A 1 128 ? 19.360 10.901 -23.143 1.00 81.06 128 PRO A N 1
ATOM 980 C CA . PRO A 1 128 ? 18.738 11.835 -24.081 1.00 81.06 128 PRO A CA 1
ATOM 981 C C . PRO A 1 128 ? 17.288 11.471 -24.431 1.00 81.06 128 PRO A C 1
ATOM 983 O O . PRO A 1 128 ? 16.972 10.318 -24.737 1.00 81.06 128 PRO A O 1
ATOM 986 N N . GLY A 1 129 ? 16.400 12.469 -24.388 1.00 81.12 129 GLY A N 1
ATOM 987 C CA . GLY A 1 129 ? 14.961 12.274 -24.598 1.00 81.12 129 GLY A CA 1
ATOM 988 C C . GLY A 1 129 ? 14.238 11.607 -23.421 1.00 81.12 129 GLY A C 1
ATOM 989 O O . GLY A 1 129 ? 13.152 11.067 -23.607 1.00 81.12 129 GLY A O 1
ATOM 990 N N . GLY A 1 130 ? 14.836 11.602 -22.223 1.00 76.62 130 GLY A N 1
ATOM 991 C CA . GLY A 1 130 ? 14.233 11.018 -21.023 1.00 76.62 130 GLY A CA 1
ATOM 992 C C . GLY A 1 130 ? 14.216 9.490 -21.043 1.00 76.62 130 GLY A C 1
ATOM 993 O O . GLY A 1 130 ? 13.322 8.881 -20.454 1.00 76.62 130 GLY A O 1
ATOM 994 N N . LYS A 1 131 ? 15.153 8.862 -21.759 1.00 79.75 131 LYS A N 1
ATOM 995 C CA . LYS A 1 131 ? 15.252 7.402 -21.881 1.00 79.75 131 LYS A CA 1
ATOM 996 C C . LYS A 1 131 ? 15.997 6.819 -20.688 1.00 79.75 131 LYS A C 1
ATOM 998 O O . LYS A 1 131 ? 17.104 7.231 -20.375 1.00 79.75 131 LYS A O 1
ATOM 1003 N N . GLU A 1 132 ? 15.407 5.828 -20.047 1.00 80.12 132 GLU A N 1
ATOM 1004 C CA . GLU A 1 132 ? 16.040 5.059 -18.984 1.00 80.12 132 GLU A CA 1
ATOM 1005 C C . GLU A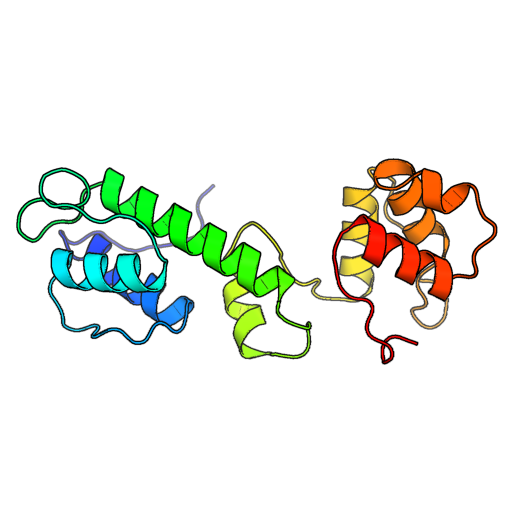 1 132 ? 17.077 4.086 -19.550 1.00 80.12 132 GLU A C 1
ATOM 1007 O O . GLU A 1 132 ? 16.850 3.403 -20.563 1.00 80.12 132 GLU A O 1
ATOM 1012 N N . HIS A 1 133 ? 18.228 4.015 -18.892 1.00 87.38 133 HIS A N 1
ATOM 1013 C CA . HIS A 1 133 ? 19.304 3.141 -19.311 1.00 87.38 133 HIS A CA 1
ATOM 1014 C C . HIS A 1 133 ? 19.007 1.684 -18.956 1.00 87.38 133 HIS A C 1
ATOM 1016 O O . HIS A 1 133 ? 18.450 1.360 -17.910 1.00 87.38 133 HIS A O 1
ATOM 1022 N N . THR A 1 134 ? 19.416 0.762 -19.828 1.00 85.81 134 THR A N 1
ATOM 1023 C CA . THR A 1 134 ? 19.237 -0.679 -19.588 1.00 85.81 134 THR A CA 1
ATOM 1024 C C . THR A 1 134 ? 19.988 -1.155 -18.342 1.00 85.81 134 THR A C 1
ATOM 1026 O O . THR A 1 134 ? 19.593 -2.150 -17.739 1.00 85.81 134 THR A O 1
ATOM 1029 N N . TRP A 1 135 ? 21.076 -0.486 -17.939 1.00 88.19 135 TRP A N 1
ATOM 1030 C CA . TRP A 1 135 ? 21.842 -0.921 -16.772 1.00 88.19 135 TRP A CA 1
ATOM 1031 C C . TRP A 1 135 ? 21.066 -0.783 -15.461 1.00 88.19 135 TRP A C 1
ATOM 1033 O O . TRP A 1 135 ? 21.256 -1.642 -14.616 1.00 88.19 135 TRP A O 1
ATOM 1043 N N . THR A 1 136 ? 20.121 0.157 -15.328 1.00 89.19 136 THR A N 1
ATOM 1044 C CA . THR A 1 136 ? 19.267 0.266 -14.130 1.00 89.19 136 THR A CA 1
ATOM 1045 C C . THR A 1 136 ? 18.480 -1.027 -13.877 1.00 89.19 136 THR A C 1
ATOM 1047 O O . THR A 1 136 ? 18.380 -1.489 -12.743 1.00 89.19 136 THR A O 1
ATOM 1050 N N . LEU A 1 137 ? 17.976 -1.671 -14.939 1.00 88.62 137 LEU A N 1
ATOM 1051 C CA . LEU A 1 137 ? 17.325 -2.986 -14.838 1.00 88.62 137 LEU A CA 1
ATOM 1052 C C . LEU A 1 137 ? 18.330 -4.093 -14.505 1.00 88.62 137 LEU A C 1
ATOM 1054 O O . LEU A 1 137 ? 18.036 -4.976 -13.703 1.00 88.62 137 LEU A O 1
ATOM 1058 N N . LYS A 1 138 ? 19.538 -4.029 -15.076 1.00 91.75 138 LYS A N 1
ATOM 1059 C CA . LYS A 1 138 ? 20.610 -4.981 -14.755 1.00 91.75 138 LYS A CA 1
ATOM 1060 C C . LYS A 1 138 ? 21.052 -4.871 -13.297 1.00 91.75 138 LYS A C 1
ATOM 1062 O O . LYS A 1 138 ? 21.329 -5.897 -12.693 1.00 91.75 138 LYS A O 1
ATOM 1067 N N . ASP A 1 139 ? 21.112 -3.671 -12.729 1.00 92.44 139 ASP A N 1
ATOM 1068 C CA . ASP A 1 139 ? 21.464 -3.441 -11.325 1.00 92.44 139 ASP A CA 1
ATOM 1069 C C . ASP A 1 139 ? 20.430 -4.058 -10.378 1.00 92.44 139 ASP A C 1
ATOM 1071 O O . ASP A 1 139 ? 20.803 -4.762 -9.439 1.00 92.44 139 ASP A O 1
ATOM 1075 N N . LEU A 1 140 ? 19.136 -3.900 -10.675 1.00 88.25 140 LEU A N 1
ATOM 1076 C CA . LEU A 1 140 ? 18.077 -4.608 -9.950 1.00 88.25 140 LEU A CA 1
ATOM 1077 C C . LEU A 1 140 ? 18.209 -6.127 -10.082 1.00 88.25 140 LEU A C 1
ATOM 1079 O O . LEU A 1 140 ? 18.155 -6.834 -9.075 1.00 88.25 140 LEU A O 1
ATOM 1083 N N . ALA A 1 141 ? 18.429 -6.626 -11.302 1.00 91.75 141 ALA A N 1
ATOM 1084 C CA . ALA A 1 141 ? 18.611 -8.052 -11.550 1.00 91.75 141 ALA A CA 1
ATOM 1085 C C . ALA A 1 141 ? 19.793 -8.616 -10.752 1.00 91.75 141 ALA A C 1
ATOM 1087 O O . ALA A 1 141 ? 19.644 -9.639 -10.094 1.00 91.75 141 ALA A O 1
ATOM 1088 N N . ARG A 1 142 ? 20.940 -7.922 -10.712 1.00 93.38 142 ARG A N 1
ATOM 1089 C CA . ARG A 1 142 ? 22.118 -8.358 -9.937 1.00 93.38 142 ARG A CA 1
ATOM 1090 C C . ARG A 1 142 ? 21.784 -8.601 -8.471 1.00 93.38 142 ARG A C 1
ATOM 1092 O O . ARG A 1 142 ? 22.331 -9.525 -7.878 1.00 93.38 142 ARG A O 1
ATOM 1099 N N . ARG A 1 143 ? 20.917 -7.770 -7.890 1.00 90.44 143 ARG A N 1
ATOM 1100 C CA . ARG A 1 143 ? 20.567 -7.856 -6.473 1.00 90.44 143 ARG A CA 1
ATOM 1101 C C . ARG A 1 143 ? 19.464 -8.867 -6.183 1.00 90.44 143 ARG A C 1
ATOM 1103 O O . ARG A 1 143 ? 19.578 -9.604 -5.209 1.00 90.44 143 ARG A O 1
ATOM 1110 N N . PHE A 1 144 ? 18.394 -8.863 -6.973 1.00 85.81 144 PHE A N 1
ATOM 1111 C CA . PHE A 1 144 ? 17.161 -9.574 -6.624 1.00 85.81 144 PHE A CA 1
ATOM 1112 C C . PHE A 1 144 ? 16.876 -10.800 -7.494 1.00 85.81 144 PHE A C 1
ATOM 1114 O O . PHE A 1 144 ? 16.151 -11.683 -7.054 1.00 85.81 144 PHE A O 1
ATOM 1121 N N . ALA A 1 145 ? 17.447 -10.873 -8.696 1.00 90.69 145 ALA A N 1
ATOM 1122 C CA . ALA A 1 145 ? 17.182 -11.936 -9.663 1.00 90.69 145 ALA A CA 1
ATOM 1123 C C . ALA A 1 145 ? 18.432 -12.245 -10.517 1.00 90.69 145 ALA A C 1
ATOM 1125 O O . ALA A 1 145 ? 18.406 -12.096 -11.742 1.00 90.69 145 ALA A O 1
ATOM 1126 N N . PRO A 1 146 ? 19.566 -12.647 -9.904 1.00 91.31 146 PRO A N 1
ATOM 1127 C CA . PRO A 1 146 ? 20.845 -12.760 -10.611 1.00 91.31 146 PRO A CA 1
ATOM 1128 C C . PRO A 1 146 ? 20.808 -13.763 -11.773 1.00 91.31 146 PRO A C 1
ATOM 1130 O O . PRO A 1 146 ? 21.519 -13.573 -12.757 1.00 91.31 146 PRO A O 1
ATOM 1133 N N . ARG A 1 147 ? 19.922 -14.767 -11.707 1.00 89.38 147 ARG A N 1
ATOM 1134 C CA . ARG A 1 147 ? 19.699 -15.757 -12.774 1.00 89.38 147 ARG A CA 1
ATOM 1135 C C . ARG A 1 147 ? 19.254 -15.132 -14.097 1.00 89.38 147 ARG A C 1
ATOM 1137 O O . ARG A 1 147 ? 19.635 -15.609 -15.160 1.00 89.38 147 ARG A O 1
ATOM 1144 N N . VAL A 1 148 ? 18.524 -14.014 -14.053 1.00 89.38 148 VAL A N 1
ATOM 1145 C CA . VAL A 1 148 ? 18.083 -13.275 -15.252 1.00 89.38 148 VAL A CA 1
ATOM 1146 C C . VAL A 1 148 ? 19.276 -12.762 -16.071 1.00 89.38 148 VAL A C 1
ATOM 1148 O O . VAL A 1 148 ? 19.161 -12.543 -17.274 1.00 89.38 148 VAL A O 1
ATOM 1151 N N . LEU A 1 149 ? 20.449 -12.598 -15.451 1.00 89.56 149 LEU A N 1
ATOM 1152 C CA . LEU A 1 149 ? 21.666 -12.125 -16.115 1.00 89.56 149 LEU A CA 1
ATOM 1153 C C . LEU A 1 149 ? 22.499 -13.241 -16.754 1.00 89.56 149 LEU A C 1
ATOM 1155 O O . LEU A 1 149 ? 23.438 -12.939 -17.491 1.00 89.56 149 LEU A O 1
ATOM 1159 N N . GLU A 1 150 ? 22.178 -14.507 -16.487 1.00 89.38 150 GLU A N 1
ATOM 1160 C CA . GLU A 1 150 ? 22.883 -15.666 -17.054 1.00 89.38 150 GLU A CA 1
ATOM 1161 C C . GLU A 1 150 ? 22.553 -15.861 -18.542 1.00 89.38 150 GLU A C 1
ATOM 1163 O O . GLU A 1 150 ? 23.299 -16.510 -19.275 1.00 89.38 150 GLU A O 1
ATOM 1168 N N . THR A 1 151 ? 21.459 -15.256 -19.013 1.00 86.00 151 THR A N 1
ATOM 1169 C CA . THR A 1 151 ? 21.017 -15.297 -20.408 1.00 86.00 151 THR A CA 1
ATOM 1170 C C . THR A 1 151 ? 21.140 -13.932 -21.079 1.00 86.00 151 THR A C 1
ATOM 1172 O O . THR A 1 151 ? 21.042 -12.868 -20.462 1.00 86.00 151 THR A O 1
ATOM 1175 N N . ARG A 1 152 ? 21.384 -13.941 -22.393 1.00 87.62 152 ARG A N 1
ATOM 1176 C CA . ARG A 1 152 ? 21.493 -12.712 -23.184 1.00 87.62 152 ARG A CA 1
ATOM 1177 C C . ARG A 1 152 ? 20.102 -12.250 -23.620 1.00 87.62 152 ARG A C 1
ATOM 1179 O O . ARG A 1 152 ? 19.668 -12.581 -24.716 1.00 87.62 152 ARG A O 1
ATOM 1186 N N . LEU A 1 153 ? 19.441 -11.474 -22.766 1.00 87.56 153 LEU A N 1
ATOM 1187 C CA . LEU A 1 153 ? 18.106 -10.920 -23.011 1.00 87.56 153 LEU A CA 1
ATOM 1188 C C . LEU A 1 153 ? 18.167 -9.513 -23.624 1.00 87.56 153 LEU A C 1
ATOM 1190 O O . LEU A 1 153 ? 19.042 -8.701 -23.291 1.00 87.56 153 LEU A O 1
ATOM 1194 N N . THR A 1 154 ? 17.214 -9.196 -24.499 1.00 89.00 154 THR A N 1
ATOM 1195 C CA . THR A 1 154 ? 16.904 -7.811 -24.880 1.00 89.00 154 THR A CA 1
ATOM 1196 C C . THR A 1 154 ? 16.337 -7.037 -23.682 1.00 89.00 154 THR A C 1
ATOM 1198 O O . THR A 1 154 ? 15.980 -7.612 -22.655 1.00 89.00 154 THR A O 1
ATOM 1201 N N . LYS A 1 155 ? 16.256 -5.702 -23.776 1.00 83.50 155 LYS A N 1
ATOM 1202 C CA . LYS A 1 155 ? 15.719 -4.873 -22.681 1.00 83.50 155 LYS A CA 1
ATOM 1203 C C . LYS A 1 155 ? 14.263 -5.242 -22.313 1.00 83.50 155 LYS A C 1
ATOM 1205 O O . LYS A 1 155 ? 14.014 -5.374 -21.117 1.00 83.50 155 LYS A O 1
ATOM 1210 N N . PRO A 1 156 ? 13.329 -5.446 -23.269 1.00 84.81 156 PRO A N 1
ATOM 1211 C CA . PRO A 1 156 ? 11.970 -5.883 -22.940 1.00 84.81 156 PRO A CA 1
ATOM 1212 C C . PRO A 1 156 ? 11.920 -7.288 -22.331 1.00 84.81 156 PRO A C 1
ATOM 1214 O O . PRO A 1 156 ? 11.249 -7.485 -21.327 1.00 84.81 156 PRO A O 1
ATOM 1217 N N . GLU A 1 157 ? 12.679 -8.245 -22.874 1.00 87.69 157 GLU A N 1
ATOM 1218 C CA . GLU A 1 157 ? 12.741 -9.613 -22.331 1.00 87.69 157 GLU A CA 1
ATOM 1219 C C . GLU A 1 157 ? 13.305 -9.637 -20.905 1.00 87.69 157 GLU A C 1
ATOM 1221 O O . GLU A 1 157 ? 12.801 -10.353 -20.049 1.00 87.69 157 GLU A O 1
ATOM 1226 N N . MET A 1 158 ? 14.319 -8.814 -20.621 1.00 88.81 158 MET A N 1
ATOM 1227 C CA . MET A 1 158 ? 14.877 -8.660 -19.276 1.00 88.81 158 MET A CA 1
ATOM 1228 C C . MET A 1 158 ? 13.859 -8.080 -18.297 1.00 88.81 158 MET A C 1
ATOM 1230 O O . MET A 1 158 ? 13.792 -8.510 -17.150 1.00 88.81 158 MET A O 1
ATOM 1234 N N . ALA A 1 159 ? 13.077 -7.097 -18.738 1.00 85.19 159 ALA A N 1
ATOM 1235 C CA . ALA A 1 159 ? 12.045 -6.495 -17.912 1.00 85.19 159 ALA A CA 1
ATOM 1236 C C . ALA A 1 159 ? 10.898 -7.488 -17.635 1.00 85.19 159 ALA A C 1
ATOM 1238 O O . ALA A 1 159 ? 10.459 -7.586 -16.493 1.00 85.19 159 ALA A O 1
ATOM 1239 N N . ALA A 1 160 ? 10.494 -8.289 -18.628 1.00 84.50 160 ALA A N 1
ATOM 1240 C CA . ALA A 1 160 ? 9.522 -9.369 -18.451 1.00 84.50 160 ALA A CA 1
ATOM 1241 C C . ALA A 1 160 ? 10.028 -10.459 -17.490 1.00 84.50 160 ALA A C 1
ATOM 1243 O O . ALA A 1 160 ? 9.323 -10.817 -16.553 1.00 84.50 160 ALA A O 1
ATOM 1244 N N . ALA A 1 161 ? 11.276 -10.910 -17.644 1.00 88.44 161 ALA A N 1
ATOM 1245 C CA . ALA A 1 161 ? 11.877 -11.902 -16.752 1.00 88.44 161 ALA A CA 1
ATOM 1246 C C . ALA A 1 161 ? 11.984 -11.406 -15.297 1.00 88.44 161 ALA A C 1
ATOM 1248 O O . ALA A 1 161 ? 11.782 -12.173 -14.360 1.00 88.44 161 ALA A O 1
ATOM 1249 N N . LEU A 1 162 ? 12.265 -10.113 -15.090 1.00 84.56 162 LEU A N 1
ATOM 1250 C CA . LEU A 1 162 ? 12.215 -9.504 -13.758 1.00 84.56 162 LEU A CA 1
ATOM 1251 C C . LEU A 1 162 ? 10.796 -9.482 -13.184 1.00 84.56 162 LEU A C 1
ATOM 1253 O O . LEU A 1 162 ? 10.624 -9.723 -11.994 1.00 84.56 162 LEU A O 1
ATOM 1257 N N . CYS A 1 163 ? 9.788 -9.194 -14.007 1.00 82.00 163 CYS A N 1
ATOM 1258 C CA . CYS A 1 163 ? 8.393 -9.248 -13.583 1.00 82.00 163 CYS A CA 1
ATOM 1259 C C . CYS A 1 163 ? 7.997 -10.656 -13.117 1.00 82.00 163 CYS A C 1
ATOM 1261 O O . CYS A 1 163 ? 7.417 -10.786 -12.039 1.00 82.00 163 CYS A O 1
ATOM 1263 N N . ASP A 1 164 ? 8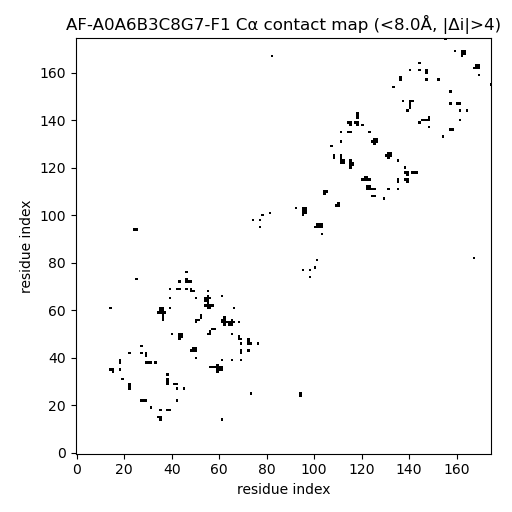.400 -11.692 -13.856 1.00 83.25 164 ASP A N 1
ATOM 1264 C CA . ASP A 1 164 ? 8.168 -13.088 -13.475 1.00 83.25 164 ASP A CA 1
ATOM 1265 C C . ASP A 1 164 ? 8.843 -13.436 -12.136 1.00 83.25 164 ASP A C 1
ATOM 1267 O O . ASP A 1 164 ? 8.191 -13.966 -11.235 1.00 83.25 164 ASP A O 1
ATOM 1271 N N . GLU A 1 165 ? 10.119 -13.074 -11.956 1.00 85.44 165 GLU A N 1
ATOM 1272 C CA . GLU A 1 165 ? 10.864 -13.299 -10.702 1.00 85.44 165 GLU A CA 1
ATOM 1273 C C . GLU A 1 165 ? 10.265 -12.535 -9.510 1.00 85.44 165 GLU A C 1
ATOM 1275 O O . GLU A 1 165 ? 10.292 -13.007 -8.372 1.00 85.44 165 GLU A O 1
ATOM 1280 N N . PHE A 1 166 ? 9.685 -11.357 -9.751 1.00 77.12 166 PHE A N 1
ATOM 1281 C CA . PHE A 1 166 ? 9.025 -10.554 -8.719 1.00 77.12 166 PHE A CA 1
ATOM 1282 C C . PHE A 1 166 ? 7.551 -10.921 -8.508 1.00 77.12 166 PHE A C 1
ATOM 1284 O O . PHE A 1 166 ? 6.900 -10.335 -7.640 1.00 77.12 166 PHE A O 1
ATOM 1291 N N . GLY A 1 167 ? 7.015 -11.885 -9.263 1.00 72.38 167 GLY A N 1
ATOM 1292 C CA . GLY A 1 167 ? 5.618 -12.303 -9.174 1.00 72.38 167 GLY A CA 1
ATOM 1293 C C . GLY A 1 167 ? 4.626 -11.200 -9.554 1.00 72.38 167 GLY A C 1
ATOM 1294 O O . GLY A 1 167 ? 3.516 -11.172 -9.020 1.00 72.38 167 GLY A O 1
ATOM 1295 N N . VAL A 1 168 ? 5.021 -10.280 -10.440 1.00 70.31 168 VAL A N 1
ATOM 1296 C CA . VAL A 1 168 ? 4.170 -9.195 -10.954 1.00 70.31 168 VAL A CA 1
ATOM 1297 C C . VAL A 1 168 ? 3.870 -9.419 -12.441 1.00 70.31 168 VAL A C 1
ATOM 1299 O O . VAL A 1 168 ? 4.745 -9.850 -13.185 1.00 70.31 168 VAL A O 1
ATOM 1302 N N . PRO A 1 169 ? 2.648 -9.139 -12.922 1.00 66.56 169 PRO A N 1
ATOM 1303 C CA . PRO A 1 169 ? 2.290 -9.406 -14.311 1.00 66.56 169 PRO A CA 1
ATOM 1304 C C . PRO A 1 169 ? 2.987 -8.442 -15.285 1.00 66.56 169 PRO A C 1
ATOM 1306 O O . PRO A 1 169 ? 2.933 -7.224 -15.109 1.00 66.56 169 PRO A O 1
ATOM 1309 N N . TRP A 1 170 ? 3.562 -8.974 -16.369 1.00 70.69 170 TRP A N 1
ATOM 1310 C CA . TRP A 1 170 ? 4.011 -8.165 -17.506 1.00 70.69 170 TRP A CA 1
ATOM 1311 C C . TRP A 1 170 ? 2.815 -7.714 -18.359 1.00 70.69 170 TRP A C 1
ATOM 1313 O O . TRP A 1 170 ? 2.027 -8.534 -18.836 1.00 70.69 170 TRP A O 1
ATOM 1323 N N . LEU A 1 171 ? 2.668 -6.405 -18.580 1.00 61.84 171 LEU A N 1
ATOM 1324 C CA . LEU A 1 171 ? 1.616 -5.863 -19.442 1.00 61.84 171 LEU A CA 1
ATOM 1325 C C . LEU A 1 171 ? 2.119 -5.778 -20.883 1.00 61.84 171 LEU A C 1
ATOM 1327 O O . LEU A 1 171 ? 3.081 -5.076 -21.166 1.00 61.84 171 LEU A O 1
ATOM 1331 N N . ALA A 1 172 ? 1.435 -6.445 -21.817 1.00 53.44 172 ALA A N 1
ATOM 1332 C CA . ALA A 1 172 ? 1.797 -6.419 -23.240 1.00 53.44 172 ALA A CA 1
ATOM 1333 C C . ALA A 1 172 ? 1.765 -5.004 -23.859 1.00 53.44 172 ALA A C 1
ATOM 1335 O O . ALA A 1 172 ? 2.410 -4.766 -24.873 1.00 53.44 172 ALA A O 1
ATOM 1336 N N . SER A 1 173 ? 1.050 -4.062 -23.234 1.00 50.94 173 SER A N 1
ATOM 1337 C CA . SER A 1 173 ? 1.023 -2.640 -23.597 1.00 50.94 173 SER A CA 1
ATOM 1338 C C . SER A 1 173 ? 2.235 -1.837 -23.103 1.00 50.94 173 SER A C 1
ATOM 1340 O O . SER A 1 173 ? 2.302 -0.640 -23.359 1.00 50.94 173 SER A O 1
ATOM 1342 N N . ALA A 1 174 ? 3.167 -2.454 -22.370 1.00 48.16 174 ALA A N 1
ATOM 1343 C CA . ALA A 1 174 ? 4.374 -1.806 -21.853 1.00 48.16 174 ALA A CA 1
ATOM 1344 C C . ALA A 1 174 ? 5.545 -1.770 -22.864 1.00 48.16 174 ALA A C 1
ATOM 1346 O O . ALA A 1 174 ? 6.649 -1.368 -22.490 1.00 48.16 174 ALA A O 1
ATOM 1347 N N . GLY A 1 175 ? 5.318 -2.215 -24.109 1.00 41.75 175 GLY A N 1
ATOM 1348 C CA . GLY A 1 175 ? 6.288 -2.232 -25.213 1.00 41.75 175 GLY A CA 1
ATOM 1349 C C . GLY A 1 175 ? 6.118 -1.079 -26.191 1.00 41.75 175 GLY A C 1
ATOM 1350 O O . GLY A 1 175 ? 4.958 -0.799 -26.563 1.00 41.75 175 GLY A O 1
#